Protein AF-A0A9E3ZB72-F1 (afdb_monomer)

Solvent-accessible surface area (backbone atoms only — not comparable to full-atom values): 8221 Å² total; per-residue (Å²): 127,49,90,93,43,60,66,43,51,52,52,14,48,53,29,43,76,70,68,37,35,59,62,12,46,71,41,42,52,74,40,51,50,57,39,53,49,44,54,42,43,75,76,70,46,83,54,62,38,78,44,98,86,74,48,76,42,75,57,50,58,63,51,36,61,31,90,88,47,45,28,66,61,48,25,72,74,64,32,61,68,53,49,47,54,51,37,40,45,42,57,34,79,93,45,74,15,44,45,55,34,57,76,70,66,71,59,56,82,75,54,29,77,35,69,70,46,49,48,48,53,54,49,54,52,50,53,54,52,59,68,41,56,88,48,43,73,59,54,51,67,75,58,71,130

Nearest PDB structures (foldseek):
  2q00-assembly1_A  TM=6.267E-01  e=5.292E-01  Saccharolobus solfataricus P2
  5dhg-assembly3_A-2  TM=2.443E-01  e=3.103E+00  Escherichia coli
  8j0s-assembly1_a  TM=2.055E-01  e=5.498E+00  Mycobacterium tuberculosis

Secondary structure (DSSP, 8-state):
--TT-HHHHHHHHHHHHTT-HHHHHHHHTTHHHHHHHHHHHHTT---EEE-TTS-EEEPPHHHHHSTTTTHHHHHHHH-HHHHHHHHHHHT-TTTT-HHHHHHTT-S-GGGGGSHHHHHHHHHHHHHHHHHHGGGHHHHHHHS--

Foldseek 3Di:
DDPPLVVLQVVLVVCLVVVNLVSNCLSQLVCPQVVVLVVCVVVPDDQWDQDPVRDTDGDDLCQCCDPVHVVVVVCVLPNPVLSVLCCQLCPPPVHVNSVVCSVVVVDDPVNSNDPSSSVVSVSSVVVVVSVCVVVVVVVCVVDPD

Sequence (145 aa):
VPHGHEMIFATGFAHFFAGDFLVAAHLLVPQVEGALRHMLRQVGHDVTNMRTDGTQESRSLSNLLDPKGLRRE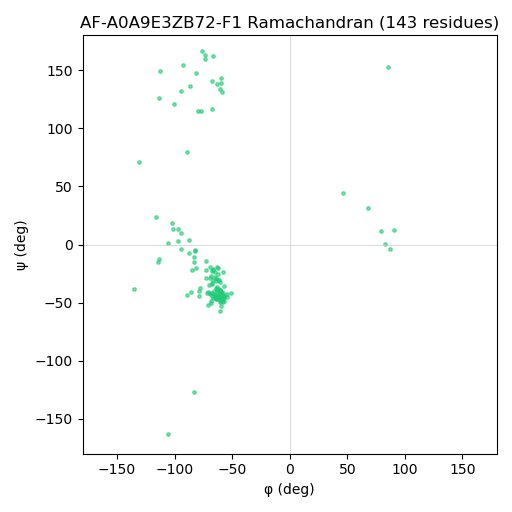LEAMFGPAIVREVDDLFDFHGGPALRHGLAHGLMSDGAFWNEDVIYACWFVFRLVVLALLPCRQEVERSFPR

Radius of gyration: 15.85 Å; Cα contacts (8 Å, |Δi|>4): 138; chains: 1; bounding box: 33×51×33 Å

Structure (mmCIF, N/CA/C/O backbone):
data_AF-A0A9E3ZB72-F1
#
_entry.id   AF-A0A9E3ZB72-F1
#
loop_
_atom_site.group_PDB
_atom_site.id
_atom_site.type_symbol
_atom_site.label_atom_id
_atom_site.label_alt_id
_atom_site.label_comp_id
_atom_site.label_asym_id
_atom_site.label_entity_id
_atom_site.label_seq_id
_atom_site.pdbx_PDB_ins_code
_atom_site.Cartn_x
_atom_site.Cartn_y
_atom_site.Cartn_z
_atom_site.occupancy
_atom_site.B_iso_or_equiv
_atom_site.auth_seq_id
_atom_site.auth_comp_id
_atom_site.auth_asym_id
_atom_site.auth_atom_id
_atom_site.pdbx_PDB_model_num
ATOM 1 N N . VAL A 1 1 ? -10.270 -6.490 -0.586 1.00 87.19 1 VAL A N 1
ATOM 2 C CA . VAL A 1 1 ? -10.013 -5.448 -1.614 1.00 87.19 1 VAL A CA 1
ATOM 3 C C . VAL A 1 1 ? -11.245 -4.557 -1.681 1.00 87.19 1 VAL A C 1
ATOM 5 O O . VAL A 1 1 ? -12.332 -5.122 -1.632 1.00 87.19 1 VAL A O 1
ATOM 8 N N . PRO A 1 2 ? -11.116 -3.217 -1.732 1.00 89.44 2 PRO A N 1
ATOM 9 C CA . PRO A 1 2 ? -12.271 -2.327 -1.856 1.00 89.44 2 PRO A CA 1
ATOM 10 C C . PRO A 1 2 ? -13.071 -2.608 -3.136 1.00 89.44 2 PRO A C 1
ATOM 12 O O . PRO A 1 2 ? -12.480 -2.893 -4.177 1.00 89.44 2 PRO A O 1
ATOM 15 N N . HIS A 1 3 ? -14.398 -2.499 -3.068 1.00 90.81 3 HIS A N 1
ATOM 16 C CA . HIS A 1 3 ? -15.250 -2.688 -4.243 1.00 90.81 3 HIS A CA 1
ATOM 17 C C . HIS A 1 3 ? -14.916 -1.673 -5.347 1.00 90.81 3 HIS A C 1
ATOM 19 O O . HIS A 1 3 ? -14.770 -0.486 -5.058 1.00 90.81 3 HIS A O 1
ATOM 25 N N . GLY A 1 4 ? -14.798 -2.137 -6.592 1.00 94.50 4 GLY A N 1
ATOM 26 C CA . GLY A 1 4 ? -14.424 -1.330 -7.759 1.00 94.50 4 GLY A CA 1
ATOM 27 C C . GLY A 1 4 ? -12.912 -1.201 -7.984 1.00 94.50 4 GLY A C 1
ATOM 28 O O . GLY A 1 4 ? -12.490 -0.609 -8.974 1.00 94.50 4 GLY A O 1
ATOM 29 N N . HIS A 1 5 ? -12.085 -1.747 -7.086 1.00 95.56 5 HIS A N 1
ATOM 30 C CA . HIS A 1 5 ? -10.622 -1.716 -7.186 1.00 95.56 5 HIS A CA 1
ATOM 31 C C . HIS A 1 5 ? -10.028 -3.074 -7.597 1.00 95.56 5 HIS A C 1
ATOM 33 O O . HIS A 1 5 ? -8.811 -3.213 -7.711 1.00 95.56 5 HIS A O 1
ATOM 39 N N . GLU A 1 6 ? -10.859 -4.086 -7.844 1.00 95.19 6 GLU A N 1
ATOM 40 C CA . GLU A 1 6 ? -10.449 -5.467 -8.112 1.00 95.19 6 GLU A CA 1
ATOM 41 C C . GLU A 1 6 ? -9.511 -5.550 -9.324 1.00 95.19 6 GLU A C 1
ATOM 43 O O . GLU A 1 6 ? -8.457 -6.180 -9.247 1.00 95.19 6 GLU A O 1
ATOM 48 N N . MET A 1 7 ? -9.837 -4.841 -10.410 1.00 97.69 7 MET A N 1
ATOM 49 C CA . MET A 1 7 ? -9.018 -4.818 -11.627 1.00 97.69 7 MET A CA 1
ATOM 50 C C . MET A 1 7 ? -7.678 -4.102 -11.450 1.00 97.69 7 MET A C 1
ATOM 52 O O . MET A 1 7 ? -6.719 -4.456 -12.133 1.00 97.69 7 MET A O 1
ATOM 56 N N . ILE A 1 8 ? -7.582 -3.141 -10.526 1.00 98.12 8 ILE A N 1
ATOM 57 C CA . ILE A 1 8 ? -6.317 -2.459 -10.216 1.00 98.12 8 ILE A CA 1
ATOM 58 C C . ILE A 1 8 ? -5.367 -3.451 -9.548 1.00 98.12 8 ILE A C 1
ATOM 60 O O . ILE A 1 8 ? -4.232 -3.609 -9.992 1.00 98.12 8 ILE A O 1
ATOM 64 N N . PHE A 1 9 ? -5.852 -4.173 -8.532 1.00 97.50 9 PHE A N 1
ATOM 65 C CA . PHE A 1 9 ? -5.068 -5.211 -7.863 1.00 97.50 9 PHE A CA 1
ATOM 66 C C . PHE A 1 9 ? -4.722 -6.360 -8.813 1.00 97.50 9 PHE A C 1
ATOM 68 O O . PHE A 1 9 ? -3.566 -6.765 -8.867 1.00 97.50 9 PHE A O 1
ATOM 75 N N . ALA A 1 10 ? -5.688 -6.863 -9.589 1.00 97.56 10 ALA A N 1
ATOM 76 C CA . ALA A 1 10 ? -5.455 -7.960 -10.527 1.00 97.56 10 ALA A CA 1
ATOM 77 C C . ALA A 1 10 ? -4.400 -7.597 -11.583 1.00 97.56 10 ALA A C 1
ATOM 79 O O . ALA A 1 10 ? -3.452 -8.352 -11.787 1.00 97.56 10 ALA A O 1
ATOM 80 N N . THR A 1 11 ? -4.519 -6.418 -12.203 1.00 98.62 11 THR A N 1
ATOM 81 C CA . THR A 1 11 ? -3.537 -5.928 -13.184 1.00 98.62 11 THR A CA 1
ATOM 82 C C . THR A 1 11 ? -2.180 -5.689 -12.527 1.00 98.62 11 THR A C 1
ATOM 84 O O . THR A 1 11 ? -1.163 -6.157 -13.032 1.00 98.62 11 THR A O 1
ATOM 87 N N . GLY A 1 12 ? -2.153 -5.032 -11.364 1.00 98.56 12 GLY A N 1
ATOM 88 C CA . GLY A 1 12 ? -0.921 -4.783 -10.617 1.00 98.56 12 GLY A CA 1
ATOM 89 C C . GLY A 1 12 ? -0.173 -6.071 -10.274 1.00 98.56 12 GLY A C 1
ATOM 90 O O . GLY A 1 12 ? 1.032 -6.160 -10.500 1.00 98.56 12 GLY A O 1
ATOM 91 N N . PHE A 1 13 ? -0.885 -7.102 -9.811 1.00 98.38 13 PHE A N 1
ATOM 92 C CA . PHE A 1 13 ? -0.282 -8.402 -9.524 1.00 98.38 13 PHE A CA 1
ATOM 93 C C . PHE A 1 13 ? 0.145 -9.161 -10.783 1.00 98.38 13 PHE A C 1
ATOM 95 O O . PHE A 1 13 ? 1.181 -9.818 -10.755 1.00 98.38 13 PHE A O 1
ATOM 102 N N . ALA A 1 14 ? -0.587 -9.051 -11.893 1.00 98.62 14 ALA A N 1
ATOM 103 C CA . ALA A 1 14 ? -0.171 -9.653 -13.159 1.00 98.62 14 ALA A CA 1
ATOM 104 C C . ALA A 1 14 ? 1.181 -9.090 -13.640 1.00 98.62 14 ALA A C 1
ATOM 106 O O . ALA A 1 14 ? 2.076 -9.863 -13.979 1.00 98.62 14 ALA A O 1
ATOM 107 N N . HIS A 1 15 ? 1.362 -7.765 -13.596 1.00 98.75 15 HIS A N 1
ATOM 108 C CA . HIS A 1 15 ? 2.641 -7.125 -13.930 1.00 98.75 15 HIS A CA 1
ATOM 109 C C . HIS A 1 15 ? 3.746 -7.480 -12.932 1.00 98.75 15 HIS A C 1
ATOM 111 O O . HIS A 1 15 ? 4.866 -7.785 -13.335 1.00 98.75 15 HIS A O 1
ATOM 117 N N . PHE A 1 16 ? 3.418 -7.535 -11.641 1.00 98.44 16 PHE A N 1
ATOM 118 C CA . PHE A 1 16 ? 4.348 -7.981 -10.606 1.00 98.44 16 PHE A CA 1
ATOM 119 C C . PHE A 1 16 ? 4.881 -9.395 -10.883 1.00 98.44 16 PHE A C 1
ATOM 121 O O . PHE A 1 16 ? 6.093 -9.602 -10.882 1.00 98.44 16 PHE A O 1
ATOM 128 N N . PHE A 1 17 ? 4.007 -10.358 -11.192 1.00 98.31 17 PHE A N 1
ATOM 129 C CA . PHE A 1 17 ? 4.429 -11.724 -11.521 1.00 98.31 17 PHE A CA 1
ATOM 130 C C . PHE A 1 17 ? 5.200 -11.821 -12.844 1.00 98.31 17 PHE A C 1
ATOM 132 O O . PHE A 1 17 ? 5.987 -12.749 -13.020 1.00 98.31 17 PHE A O 1
ATOM 139 N N . ALA A 1 18 ? 5.013 -10.861 -13.751 1.00 98.31 18 ALA A N 1
ATOM 140 C CA . ALA A 1 18 ? 5.795 -10.733 -14.977 1.00 98.31 18 ALA A CA 1
ATOM 141 C C . ALA A 1 18 ? 7.151 -10.022 -14.775 1.00 98.31 18 ALA A C 1
ATOM 143 O O . ALA A 1 18 ? 7.932 -9.933 -15.720 1.00 98.31 18 ALA A O 1
ATOM 144 N N . GLY A 1 19 ? 7.447 -9.520 -13.569 1.00 97.81 19 GLY A N 1
ATOM 145 C CA . GLY A 1 19 ? 8.673 -8.770 -13.268 1.00 97.81 19 GLY A CA 1
ATOM 146 C C . GLY A 1 19 ? 8.655 -7.305 -13.724 1.00 97.81 19 GLY A C 1
ATOM 147 O O . GLY A 1 19 ? 9.696 -6.644 -13.713 1.00 97.81 19 GLY A O 1
ATOM 148 N N . ASP A 1 20 ? 7.490 -6.786 -14.112 1.00 98.31 20 ASP A N 1
ATOM 149 C CA . ASP A 1 20 ? 7.279 -5.383 -14.469 1.00 98.31 20 ASP A CA 1
ATOM 150 C C . ASP A 1 20 ? 6.895 -4.578 -13.220 1.00 98.31 20 ASP A C 1
ATOM 152 O O . ASP A 1 20 ? 5.725 -4.301 -12.934 1.00 98.31 20 ASP A O 1
ATOM 156 N N . PHE A 1 21 ? 7.917 -4.237 -12.436 1.00 98.31 21 PHE A N 1
ATOM 157 C CA . PHE A 1 21 ? 7.745 -3.514 -11.179 1.00 98.31 21 PHE A CA 1
ATOM 158 C C . PHE A 1 21 ? 7.377 -2.044 -11.373 1.00 98.31 21 PHE A C 1
ATOM 160 O O . PHE A 1 21 ? 6.766 -1.456 -10.482 1.00 98.31 21 PHE A O 1
ATOM 167 N N . LEU A 1 22 ? 7.678 -1.466 -12.541 1.00 98.12 22 LEU A N 1
ATOM 168 C CA . LEU A 1 22 ? 7.244 -0.118 -12.888 1.00 98.12 22 LEU A CA 1
ATOM 169 C C . LEU A 1 22 ? 5.716 -0.054 -12.876 1.00 98.12 22 LEU A C 1
ATOM 171 O O . LEU A 1 22 ? 5.13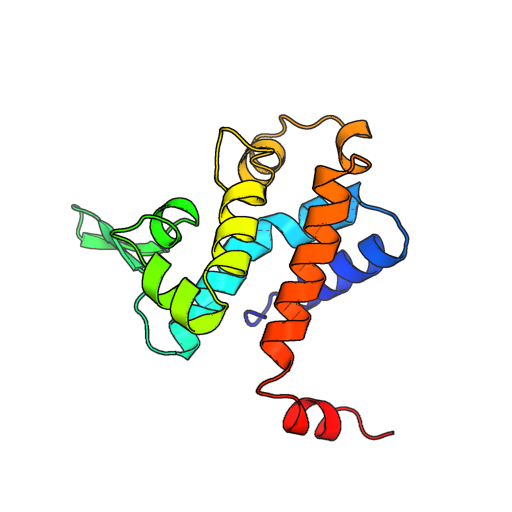8 0.715 -12.109 1.00 98.12 22 LEU A O 1
ATOM 175 N N . VAL A 1 23 ? 5.048 -0.893 -13.670 1.00 98.38 23 VAL A N 1
ATOM 176 C CA . VAL A 1 23 ? 3.580 -0.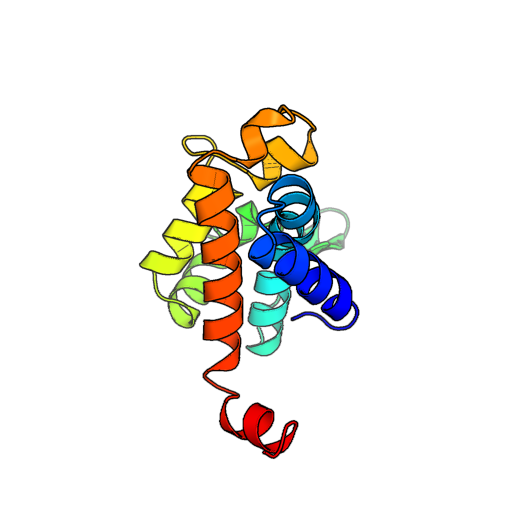894 -13.726 1.00 98.38 23 VAL A CA 1
ATOM 177 C C . VAL A 1 23 ? 2.983 -1.416 -12.421 1.00 98.38 23 VAL A C 1
ATOM 179 O O . VAL A 1 23 ? 2.033 -0.826 -11.899 1.00 98.38 23 VAL A O 1
ATOM 182 N N . ALA A 1 24 ? 3.556 -2.480 -11.849 1.00 98.56 24 ALA A N 1
ATOM 183 C CA . ALA A 1 24 ? 3.050 -3.056 -10.609 1.00 98.56 24 ALA A CA 1
ATOM 184 C C . ALA A 1 24 ? 3.037 -2.045 -9.456 1.00 98.56 24 ALA A C 1
ATOM 186 O O . ALA A 1 24 ? 2.012 -1.897 -8.792 1.00 98.56 24 ALA A O 1
ATOM 187 N N . ALA A 1 25 ? 4.132 -1.310 -9.234 1.00 98.19 25 ALA A N 1
ATOM 188 C CA . ALA A 1 25 ? 4.221 -0.347 -8.141 1.00 98.19 25 ALA A CA 1
ATOM 189 C C . ALA A 1 25 ? 3.226 0.809 -8.313 1.00 98.19 25 ALA A C 1
ATOM 191 O O . ALA A 1 25 ? 2.540 1.167 -7.354 1.00 98.19 25 ALA A O 1
ATOM 192 N N . HIS A 1 26 ? 3.082 1.340 -9.534 1.00 98.00 26 HIS A N 1
ATOM 193 C CA . HIS A 1 26 ? 2.123 2.412 -9.830 1.00 98.00 26 HIS A CA 1
ATOM 194 C C . HIS A 1 26 ? 0.671 1.993 -9.587 1.00 98.00 26 HIS A C 1
ATOM 196 O O . HIS A 1 26 ? -0.152 2.827 -9.212 1.00 98.00 26 HIS A O 1
ATOM 202 N N . LEU A 1 27 ? 0.351 0.711 -9.770 1.00 98.38 27 LEU A N 1
ATOM 203 C CA . LEU A 1 27 ? -0.987 0.196 -9.505 1.00 98.38 27 LEU A CA 1
ATOM 204 C C . LEU A 1 27 ? -1.188 -0.198 -8.043 1.00 98.38 27 LEU A C 1
ATOM 206 O O . LEU A 1 27 ? -2.252 0.081 -7.506 1.00 98.38 27 LEU A O 1
ATOM 210 N N . LEU A 1 28 ? -0.211 -0.836 -7.397 1.00 98.38 28 LEU A N 1
ATOM 211 C CA . LEU A 1 28 ? -0.377 -1.455 -6.077 1.00 98.38 28 LEU A CA 1
ATOM 212 C C . LEU A 1 28 ? -0.092 -0.499 -4.912 1.00 98.38 28 LEU A C 1
ATOM 214 O O . LEU A 1 28 ? -0.864 -0.473 -3.952 1.00 98.38 28 LEU A O 1
ATOM 218 N N . VAL A 1 29 ? 0.977 0.304 -4.977 1.00 97.31 29 VAL A N 1
ATOM 219 C CA . VAL A 1 29 ? 1.400 1.173 -3.859 1.00 97.31 29 VAL A CA 1
ATOM 220 C C . VAL A 1 29 ? 0.310 2.178 -3.462 1.00 97.31 29 VAL A C 1
ATOM 222 O O . VAL A 1 29 ? -0.005 2.261 -2.270 1.00 97.31 29 VAL A O 1
ATOM 225 N N . PRO A 1 30 ? -0.358 2.887 -4.398 1.00 96.19 30 PRO A N 1
ATOM 226 C CA . PRO A 1 30 ? -1.434 3.813 -4.034 1.00 96.19 30 PRO A CA 1
ATOM 227 C C . PRO A 1 30 ? -2.636 3.137 -3.358 1.00 96.19 30 PRO A C 1
ATOM 229 O O . PRO A 1 30 ? -3.413 3.795 -2.667 1.00 96.19 30 PRO A O 1
ATOM 232 N N . GLN A 1 31 ? -2.805 1.822 -3.533 1.00 96.31 31 GLN A N 1
ATOM 233 C CA . GLN A 1 31 ? -3.962 1.091 -3.015 1.00 96.31 31 GLN A CA 1
ATOM 234 C C . GLN A 1 31 ? -3.813 0.683 -1.552 1.00 96.31 31 GLN A C 1
ATOM 236 O O . GLN A 1 31 ? -4.818 0.343 -0.929 1.00 96.31 31 GLN A O 1
ATOM 241 N N . VAL A 1 32 ? -2.604 0.738 -0.981 1.00 95.56 32 VAL A N 1
ATOM 242 C CA . VAL A 1 32 ? -2.348 0.326 0.409 1.00 95.56 32 VAL A CA 1
ATOM 243 C C . VAL A 1 32 ? -3.213 1.122 1.386 1.00 95.56 32 VAL A C 1
ATOM 245 O O . VAL A 1 32 ? -3.934 0.538 2.192 1.00 95.56 32 VAL A O 1
ATOM 248 N N . GLU A 1 33 ? -3.233 2.452 1.270 1.00 95.00 33 GLU A N 1
ATOM 249 C CA . GLU A 1 33 ? -4.036 3.307 2.151 1.00 95.00 33 GLU A CA 1
ATOM 250 C C . GLU A 1 33 ? -5.540 3.017 2.022 1.00 95.00 33 GLU A C 1
ATOM 252 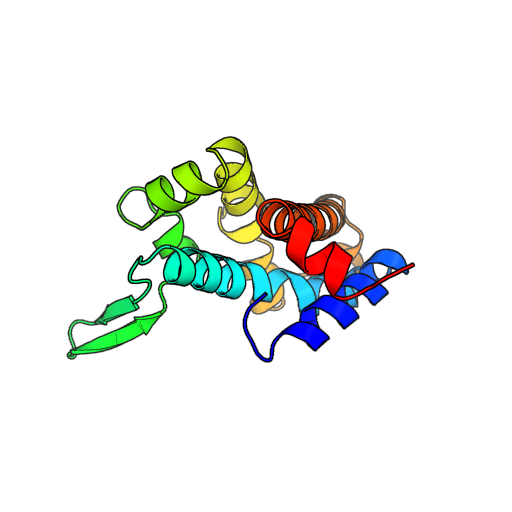O O . GLU A 1 33 ? -6.249 2.881 3.023 1.00 95.00 33 GLU A O 1
ATOM 257 N N . GLY A 1 34 ? -6.034 2.897 0.787 1.00 93.50 34 GLY A N 1
ATOM 258 C CA . GLY A 1 34 ? -7.437 2.586 0.520 1.00 93.50 34 GLY A CA 1
ATOM 259 C C . GLY A 1 34 ? -7.842 1.208 1.051 1.00 93.50 34 GLY A C 1
ATOM 260 O O . GLY A 1 34 ? -8.923 1.058 1.624 1.00 93.50 34 GLY A O 1
ATOM 261 N N . ALA A 1 35 ? -6.963 0.213 0.921 1.00 93.94 35 ALA A N 1
ATOM 262 C CA . ALA A 1 35 ? -7.183 -1.137 1.422 1.00 93.94 35 ALA A CA 1
ATOM 263 C C . ALA A 1 35 ? -7.215 -1.187 2.954 1.00 93.94 35 ALA A C 1
ATOM 265 O O . ALA A 1 35 ? -8.130 -1.792 3.513 1.00 93.94 35 ALA A O 1
ATOM 266 N N . LEU A 1 36 ? -6.289 -0.509 3.639 1.00 93.81 36 LEU A N 1
ATOM 267 C CA . LEU A 1 36 ? -6.290 -0.432 5.104 1.00 93.81 36 LEU A CA 1
ATOM 268 C C . LEU A 1 36 ? -7.542 0.280 5.627 1.00 93.81 36 LEU A C 1
ATOM 270 O O . LEU A 1 36 ? -8.183 -0.213 6.555 1.00 93.81 36 LEU A O 1
ATOM 274 N N . ARG A 1 37 ? -7.964 1.379 4.982 1.00 93.81 37 ARG A N 1
ATOM 275 C CA . ARG A 1 37 ? -9.239 2.046 5.303 1.00 93.81 37 ARG A CA 1
ATOM 276 C C . ARG A 1 37 ? -10.431 1.113 5.141 1.00 93.81 37 ARG A C 1
ATOM 278 O O . ARG A 1 37 ? -11.326 1.110 5.980 1.00 93.81 37 ARG A O 1
ATOM 285 N N . HIS A 1 38 ? -10.465 0.344 4.059 1.00 92.19 38 HIS A N 1
ATOM 286 C CA . HIS A 1 38 ? -11.540 -0.608 3.811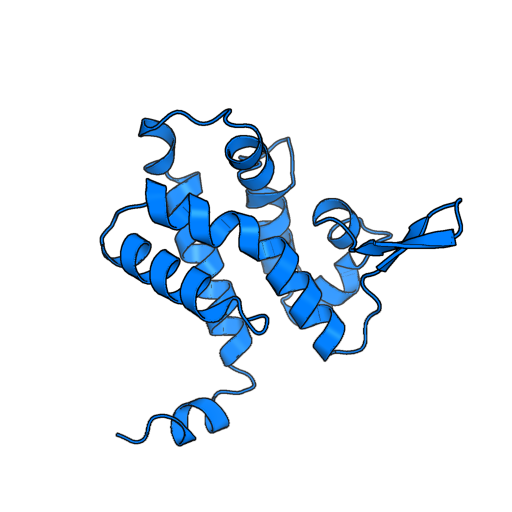 1.00 92.19 38 HIS A CA 1
ATOM 287 C C . HIS A 1 38 ? -11.597 -1.694 4.892 1.00 92.19 38 HIS A C 1
ATOM 289 O O . HIS A 1 38 ? -12.668 -1.931 5.442 1.00 92.19 38 HIS A O 1
ATOM 295 N N . MET A 1 39 ? -10.452 -2.275 5.253 1.00 90.50 39 MET A N 1
ATOM 296 C CA . MET A 1 39 ? -10.352 -3.285 6.311 1.00 90.50 39 MET A CA 1
ATOM 297 C C . MET A 1 39 ? -10.816 -2.739 7.672 1.00 90.50 39 MET A C 1
ATOM 299 O O . MET A 1 39 ? -11.626 -3.369 8.344 1.00 90.50 39 MET A O 1
ATOM 303 N N . LEU A 1 40 ? -10.373 -1.536 8.054 1.00 91.31 40 LEU A N 1
ATOM 304 C CA . LEU A 1 40 ? -10.795 -0.876 9.297 1.00 91.31 40 LEU A CA 1
ATOM 305 C C . LEU A 1 40 ? -12.311 -0.615 9.338 1.00 91.31 40 LEU A C 1
ATOM 307 O O . LEU A 1 40 ? -12.950 -0.837 10.365 1.00 91.31 40 LEU A O 1
ATOM 311 N N . ARG A 1 41 ? -12.915 -0.207 8.213 1.00 91.25 41 ARG A N 1
ATOM 312 C CA . ARG A 1 41 ? -14.377 -0.040 8.111 1.00 91.25 41 ARG A CA 1
ATOM 313 C C . ARG A 1 41 ? -15.124 -1.359 8.292 1.00 91.25 41 ARG A C 1
ATOM 315 O O . ARG A 1 41 ? -16.175 -1.368 8.924 1.00 91.25 41 ARG A O 1
ATOM 322 N N . GLN A 1 42 ? -14.599 -2.463 7.757 1.00 87.38 42 GLN A N 1
ATOM 323 C CA . GLN A 1 42 ? -15.231 -3.783 7.880 1.00 87.38 42 GLN A CA 1
ATOM 324 C C . GLN A 1 42 ? -15.299 -4.276 9.330 1.00 87.38 42 GLN A C 1
ATOM 326 O O . GLN A 1 42 ? -16.231 -4.996 9.675 1.00 87.38 42 GLN A O 1
ATOM 331 N N . VAL A 1 43 ? -14.363 -3.854 10.184 1.00 87.38 43 VAL A N 1
ATOM 332 C CA . VAL A 1 43 ? -14.369 -4.167 11.623 1.00 87.38 43 VAL A CA 1
ATOM 333 C C . VAL A 1 43 ? -15.031 -3.073 12.481 1.00 87.38 43 VAL A C 1
ATOM 335 O O . VAL A 1 43 ? -14.976 -3.133 13.705 1.00 87.38 43 VAL A O 1
ATOM 338 N N . GLY A 1 44 ? -15.694 -2.091 11.856 1.00 87.62 44 GLY A N 1
ATOM 339 C CA . GLY A 1 44 ? -16.522 -1.093 12.542 1.00 87.62 44 GLY A CA 1
ATOM 340 C C . GLY A 1 44 ? -15.805 0.189 12.977 1.00 87.62 44 GLY A C 1
ATOM 341 O O . GLY A 1 44 ? -16.382 0.964 13.738 1.00 87.62 44 GLY A O 1
ATOM 342 N N . HIS A 1 45 ? -14.580 0.448 12.508 1.00 88.56 45 HIS A N 1
ATOM 343 C CA . HIS A 1 45 ? -13.873 1.693 12.818 1.00 88.56 45 HIS A CA 1
ATOM 344 C C . HIS A 1 45 ? -14.230 2.825 11.848 1.00 88.56 45 HIS A C 1
ATOM 346 O O . HIS A 1 45 ? -14.246 2.652 10.625 1.00 88.56 45 HIS A O 1
ATOM 352 N N . ASP A 1 46 ? -14.453 4.018 12.403 1.00 85.06 46 ASP A N 1
ATOM 353 C CA . ASP A 1 46 ? -14.593 5.246 11.625 1.00 85.06 46 ASP A CA 1
ATOM 354 C C . ASP A 1 46 ? -13.213 5.743 11.166 1.00 85.06 46 ASP A C 1
ATOM 356 O O . ASP A 1 46 ? -12.350 6.112 11.963 1.00 85.06 46 ASP A O 1
ATOM 360 N N . VAL A 1 47 ? -13.010 5.740 9.850 1.00 84.50 47 VAL A N 1
ATOM 361 C CA . VAL A 1 47 ? -11.767 6.170 9.189 1.00 84.50 47 VAL A CA 1
ATOM 362 C C . VAL A 1 47 ? -11.881 7.572 8.590 1.00 84.50 47 VAL A C 1
ATOM 364 O O . VAL A 1 47 ? -11.107 7.933 7.698 1.00 84.50 47 VAL A O 1
ATOM 367 N N . THR A 1 48 ? -12.863 8.357 9.028 1.00 81.81 48 THR A N 1
ATOM 368 C CA . THR A 1 48 ? -12.986 9.768 8.673 1.00 81.81 48 THR A CA 1
ATOM 369 C C . THR A 1 48 ? -12.294 10.665 9.703 1.00 81.81 48 THR A C 1
ATOM 371 O O . THR A 1 48 ? -12.066 10.305 10.862 1.00 81.81 48 THR A O 1
ATOM 374 N N . ASN A 1 49 ? -11.886 11.838 9.239 1.00 69.38 49 ASN A N 1
ATOM 375 C CA . ASN A 1 49 ? -11.477 12.972 10.043 1.00 69.38 49 ASN A CA 1
ATOM 376 C C . ASN A 1 49 ? -12.507 14.074 9.831 1.00 69.38 49 ASN A C 1
ATOM 378 O O . ASN A 1 49 ? -12.767 14.474 8.695 1.00 69.38 49 ASN A O 1
ATOM 382 N N . MET A 1 50 ? -13.060 14.581 10.928 1.00 60.91 50 MET A N 1
ATOM 383 C CA . MET A 1 50 ? -13.883 15.780 10.897 1.00 60.91 50 MET A CA 1
ATOM 384 C C . MET A 1 50 ? -12.961 16.996 10.842 1.00 60.91 50 MET A C 1
ATOM 386 O O . MET A 1 50 ? -12.174 17.236 11.761 1.00 60.91 50 MET A O 1
ATOM 390 N N . ARG A 1 51 ? -13.020 17.736 9.737 1.00 61.38 51 ARG A N 1
ATOM 391 C CA . ARG A 1 51 ? -12.312 19.003 9.576 1.00 61.38 51 ARG A CA 1
ATOM 392 C C . ARG A 1 51 ? -13.001 20.090 10.401 1.00 61.38 51 ARG A C 1
ATOM 394 O O . ARG A 1 51 ? -14.171 19.987 10.768 1.00 61.38 51 ARG A O 1
ATOM 401 N N . THR A 1 52 ? -12.261 21.156 10.691 1.00 64.75 52 THR A N 1
ATOM 402 C CA . THR A 1 52 ? -12.753 22.315 11.455 1.00 64.75 52 THR A CA 1
ATOM 403 C C . THR A 1 52 ? -13.895 23.058 10.757 1.00 64.75 52 THR A C 1
ATOM 405 O O . THR A 1 52 ? -14.640 23.775 11.416 1.00 64.75 52 THR A O 1
ATOM 408 N N . ASP A 1 53 ? -14.056 22.863 9.447 1.00 69.25 53 ASP A N 1
ATOM 409 C CA . ASP A 1 53 ? -15.149 23.391 8.624 1.00 69.25 53 ASP A CA 1
ATOM 410 C C . ASP A 1 53 ? -16.397 22.481 8.590 1.00 69.25 53 ASP A C 1
ATOM 412 O O . ASP A 1 53 ? -17.357 22.776 7.881 1.00 69.25 53 ASP A O 1
ATOM 416 N N . GLY A 1 54 ? -16.400 21.381 9.351 1.00 58.53 54 GLY A N 1
ATOM 417 C CA . GLY A 1 54 ? -17.507 20.425 9.415 1.00 58.53 54 GLY A CA 1
ATOM 418 C C . GLY A 1 54 ? -17.526 19.392 8.285 1.00 58.53 54 GLY A C 1
ATOM 419 O O . GLY A 1 54 ? -18.413 18.538 8.270 1.00 58.53 54 GLY A O 1
ATOM 420 N N . THR A 1 55 ? -16.563 19.419 7.358 1.00 66.69 55 THR A N 1
ATOM 421 C CA . THR A 1 55 ? -16.449 18.397 6.308 1.00 66.69 55 THR A CA 1
ATOM 422 C C . THR A 1 55 ? -15.752 17.134 6.817 1.00 66.69 55 THR A C 1
ATOM 424 O O . THR A 1 55 ? -14.884 17.184 7.690 1.00 66.69 55 THR A O 1
ATOM 427 N N . GLN A 1 56 ? -16.139 15.973 6.283 1.00 64.56 56 GLN A N 1
ATOM 428 C CA . GLN A 1 56 ? -15.488 14.698 6.584 1.00 64.56 56 GLN A CA 1
ATOM 429 C C . GLN A 1 56 ? -14.544 14.318 5.447 1.00 64.56 56 GLN A C 1
ATOM 431 O O . GLN A 1 56 ? -14.969 14.136 4.307 1.00 64.56 56 GLN A O 1
ATOM 436 N N . GLU A 1 57 ? -13.266 14.152 5.765 1.00 76.44 57 GLU A N 1
ATOM 437 C CA . GLU A 1 57 ? -12.270 13.628 4.835 1.00 76.44 57 GLU A CA 1
ATOM 438 C C . GLU A 1 57 ? -11.788 12.260 5.315 1.00 76.44 57 GLU A C 1
ATOM 440 O O . GLU A 1 57 ? -11.750 11.981 6.510 1.00 76.44 57 GLU A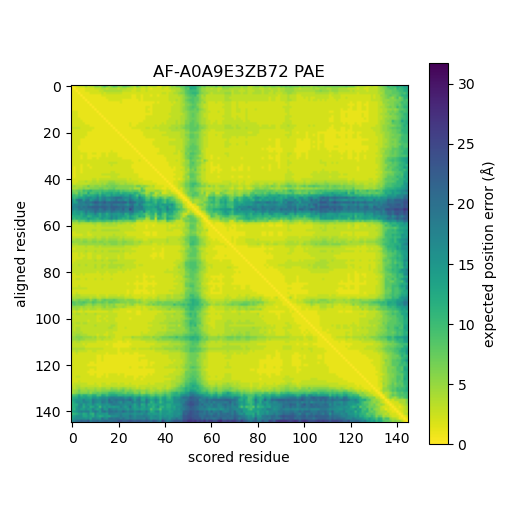 O 1
ATOM 445 N N . SER A 1 58 ? -11.414 11.372 4.398 1.00 77.06 58 SER A N 1
ATOM 446 C CA . SER A 1 58 ? -10.792 10.113 4.809 1.00 77.06 58 SER A CA 1
ATOM 447 C C . SER A 1 58 ? -9.413 10.350 5.427 1.00 77.06 58 SER A C 1
ATOM 449 O O . SER A 1 58 ? -8.630 11.145 4.914 1.00 77.06 58 SER A O 1
ATOM 451 N N . ARG A 1 59 ? -9.086 9.611 6.491 1.00 82.75 59 ARG A N 1
ATOM 452 C CA . ARG A 1 59 ? -7.742 9.616 7.085 1.00 82.75 59 ARG A CA 1
ATOM 453 C C . ARG A 1 59 ? -6.691 9.186 6.055 1.00 82.75 59 ARG A C 1
ATOM 455 O O . ARG A 1 59 ? -6.860 8.157 5.401 1.00 82.75 59 ARG A O 1
ATOM 462 N N . SER A 1 60 ? -5.609 9.960 5.954 1.00 91.12 60 SER A N 1
ATOM 463 C CA . SER A 1 60 ? -4.394 9.576 5.229 1.00 91.12 60 SER A CA 1
ATOM 464 C C . SER A 1 60 ? -3.693 8.404 5.917 1.00 91.12 60 SER A C 1
ATOM 466 O O . SER A 1 60 ? -3.918 8.161 7.103 1.00 91.12 60 SER A O 1
ATOM 468 N N . LEU A 1 61 ? -2.797 7.715 5.206 1.00 92.31 61 LEU A N 1
ATOM 469 C CA . LEU A 1 61 ? -1.996 6.627 5.769 1.00 92.31 61 LEU A CA 1
ATOM 470 C C . LEU A 1 61 ? -1.235 7.073 7.023 1.00 92.31 61 LEU A C 1
ATOM 472 O O . LEU A 1 61 ? -1.314 6.401 8.045 1.00 92.31 61 LEU A O 1
ATOM 476 N N . SER A 1 62 ? -0.612 8.250 6.983 1.00 93.38 62 SER A N 1
ATOM 477 C CA . SER A 1 62 ? 0.096 8.832 8.127 1.00 93.38 62 SER A CA 1
ATOM 478 C C . SER A 1 62 ? -0.822 9.019 9.335 1.00 93.38 62 SER A C 1
ATOM 480 O O . SER A 1 62 ? -0.473 8.651 10.451 1.00 93.38 62 SER A O 1
ATOM 482 N N . ASN A 1 63 ? -2.052 9.500 9.117 1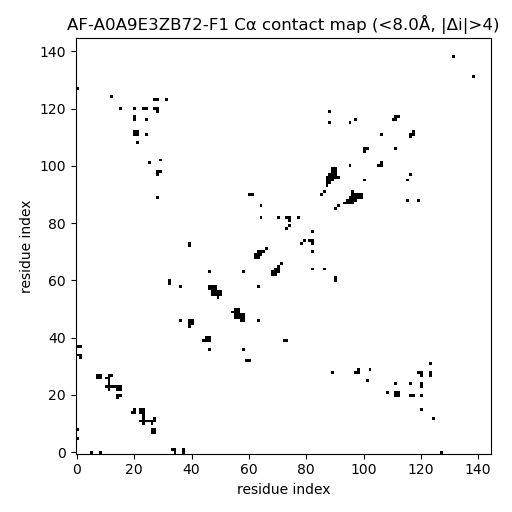.00 92.69 63 ASN A N 1
ATOM 483 C CA . ASN A 1 63 ? -3.040 9.642 10.189 1.00 92.69 63 ASN A CA 1
ATOM 484 C C . ASN A 1 63 ? -3.550 8.292 10.713 1.00 92.69 63 ASN A C 1
ATOM 486 O O . ASN A 1 63 ? -3.973 8.207 11.864 1.00 92.69 63 ASN A O 1
ATOM 490 N N . LEU A 1 64 ? -3.565 7.242 9.886 1.00 94.06 64 LEU A N 1
ATOM 491 C CA . LEU A 1 64 ? -3.902 5.891 10.339 1.00 94.06 64 LEU A CA 1
ATOM 492 C C . LEU A 1 64 ? -2.784 5.305 11.206 1.00 94.06 64 LEU A C 1
ATOM 494 O O . LEU A 1 64 ? -3.086 4.684 12.219 1.00 94.06 64 LEU A O 1
ATOM 498 N N . LEU A 1 65 ? -1.523 5.521 10.825 1.00 95.25 65 LEU A N 1
ATOM 499 C CA . LEU A 1 65 ? -0.336 4.975 11.491 1.00 95.25 65 LEU A CA 1
ATOM 500 C C . LEU A 1 65 ? 0.135 5.792 12.705 1.00 95.25 65 LEU A C 1
ATOM 502 O O . LEU A 1 65 ? 0.974 5.307 13.472 1.00 95.25 65 LEU A O 1
ATOM 506 N N . ASP A 1 66 ? -0.403 6.997 12.906 1.00 94.12 66 ASP A N 1
ATOM 507 C CA . ASP A 1 66 ? -0.125 7.823 14.080 1.00 94.12 66 ASP A CA 1
ATOM 508 C C . ASP A 1 66 ? -0.536 7.093 15.382 1.00 94.12 66 ASP A C 1
ATOM 510 O O . ASP A 1 66 ? -1.610 6.481 15.437 1.00 94.12 66 ASP A O 1
ATOM 514 N N . PRO A 1 67 ? 0.262 7.160 16.467 1.00 91.06 67 PRO A N 1
ATOM 515 C CA . PRO A 1 67 ? -0.084 6.540 17.751 1.00 91.06 67 PRO A CA 1
ATOM 516 C C . PRO A 1 67 ? -1.408 7.013 18.378 1.00 91.06 67 PRO A C 1
ATOM 518 O O . PRO A 1 67 ? -1.982 6.292 19.196 1.00 91.06 67 PRO A O 1
ATOM 521 N N . LYS A 1 68 ? -1.879 8.218 18.033 1.00 90.31 68 LYS A N 1
ATOM 522 C CA . LYS A 1 68 ? -3.192 8.784 18.396 1.00 90.31 68 LYS A CA 1
ATOM 523 C C . LYS A 1 68 ? -4.256 8.555 17.310 1.00 90.31 68 LYS A C 1
ATOM 525 O O . LYS A 1 68 ? -5.401 8.964 17.491 1.00 90.31 68 LYS A O 1
ATOM 530 N N . GLY A 1 69 ? -3.862 7.966 16.184 1.00 90.88 69 GLY A N 1
ATOM 531 C CA . GLY A 1 69 ? -4.687 7.619 15.036 1.00 90.88 69 GLY A CA 1
ATOM 532 C C . GLY A 1 69 ? -5.419 6.292 15.218 1.00 90.88 69 GLY A C 1
ATOM 533 O O . GLY A 1 69 ? -6.139 6.116 16.194 1.00 90.88 69 GLY A O 1
ATOM 534 N N . LEU A 1 70 ? -5.265 5.382 14.249 1.00 93.69 70 LEU A N 1
ATOM 535 C CA . LEU A 1 70 ? -5.834 4.022 14.284 1.00 93.69 70 LEU A CA 1
ATOM 536 C C . LEU A 1 70 ? -4.746 2.937 14.306 1.00 93.69 70 LEU A C 1
ATOM 538 O O . LEU A 1 70 ? -4.959 1.801 13.874 1.00 93.69 70 LEU A O 1
ATOM 542 N N . ARG A 1 71 ? -3.541 3.291 14.769 1.00 95.62 71 ARG A N 1
ATOM 543 C CA . ARG A 1 71 ? -2.397 2.379 14.749 1.00 95.62 71 ARG A CA 1
ATOM 544 C C . ARG A 1 71 ? -2.671 1.144 15.594 1.00 95.62 71 ARG A C 1
ATOM 546 O O . ARG A 1 71 ? -2.394 0.039 15.152 1.00 95.62 71 ARG A O 1
ATOM 553 N N . ARG A 1 72 ? -3.245 1.318 16.787 1.00 95.56 72 ARG A N 1
ATOM 554 C CA . ARG A 1 72 ? -3.508 0.212 17.722 1.00 95.56 72 ARG A CA 1
ATOM 555 C C . ARG A 1 72 ? -4.506 -0.789 17.150 1.00 95.56 72 ARG A C 1
ATOM 557 O O . ARG A 1 72 ? -4.353 -1.988 17.342 1.00 95.56 72 ARG A O 1
ATOM 564 N N . GLU A 1 73 ? -5.501 -0.298 16.427 1.00 94.31 73 GLU A N 1
ATOM 565 C CA . GLU A 1 73 ? -6.516 -1.081 15.734 1.00 94.31 73 GLU A CA 1
ATOM 566 C C . GLU A 1 73 ? -5.877 -1.886 14.599 1.00 94.31 73 GLU A C 1
ATOM 568 O O . GLU A 1 73 ? -6.081 -3.094 14.501 1.00 94.31 73 GLU A O 1
ATOM 573 N N . LEU A 1 74 ? -5.017 -1.250 13.797 1.00 93.00 74 LEU A N 1
ATOM 574 C CA . LEU A 1 74 ? -4.231 -1.944 12.775 1.00 93.00 74 LEU A CA 1
ATOM 575 C C . LEU A 1 74 ? -3.303 -3.004 13.388 1.00 93.00 74 LEU A C 1
ATOM 577 O O . LEU A 1 74 ? -3.194 -4.110 12.857 1.00 93.00 74 LEU A O 1
ATOM 581 N N . GLU A 1 75 ? -2.655 -2.697 14.514 1.00 94.38 75 GLU A N 1
ATOM 582 C CA . GLU A 1 75 ? -1.763 -3.623 15.222 1.00 94.38 75 GLU A CA 1
ATOM 583 C C . GLU A 1 75 ? -2.541 -4.797 15.825 1.00 94.38 75 GLU A C 1
ATOM 585 O O . GLU A 1 75 ? -2.041 -5.918 15.826 1.00 94.38 75 GLU A O 1
ATOM 590 N N . ALA A 1 76 ? -3.780 -4.583 16.272 1.00 91.12 76 ALA A N 1
ATOM 591 C CA . ALA A 1 76 ? -4.662 -5.657 16.718 1.00 91.12 76 ALA A CA 1
ATOM 592 C C . ALA A 1 76 ? -5.099 -6.575 15.561 1.00 91.12 76 ALA A C 1
ATOM 594 O O . ALA A 1 76 ? -5.266 -7.776 15.767 1.00 91.12 76 ALA A O 1
ATOM 595 N N . MET A 1 77 ? -5.260 -6.035 14.347 1.00 87.94 77 MET A N 1
ATOM 596 C CA . MET A 1 77 ? -5.669 -6.800 13.161 1.00 87.94 77 MET A CA 1
ATOM 597 C C . MET A 1 77 ? -4.524 -7.599 12.530 1.00 87.94 77 MET A C 1
ATOM 599 O O . MET A 1 77 ? -4.712 -8.754 12.152 1.00 87.94 77 MET A O 1
ATOM 603 N N . PHE A 1 78 ? -3.349 -6.984 12.382 1.00 88.62 78 PHE A N 1
ATOM 604 C CA . PHE A 1 78 ? -2.230 -7.550 11.616 1.00 88.62 78 PHE A CA 1
ATOM 605 C C . PHE A 1 78 ? -1.007 -7.906 12.469 1.00 88.62 78 PHE A C 1
ATOM 607 O O . PHE A 1 78 ? -0.101 -8.596 12.003 1.00 88.62 78 PHE A O 1
ATOM 614 N N . GLY A 1 79 ? -0.960 -7.448 13.716 1.00 91.69 79 GLY A N 1
ATOM 615 C CA . GLY A 1 79 ? 0.225 -7.514 14.560 1.00 91.69 79 GLY A CA 1
ATOM 616 C C . GLY A 1 79 ? 1.184 -6.333 14.331 1.00 91.69 79 GLY A C 1
ATOM 617 O O . GLY A 1 79 ? 1.262 -5.779 13.230 1.00 91.69 79 GLY A O 1
ATOM 618 N N . PRO A 1 80 ? 1.973 -5.960 15.355 1.00 94.31 80 PRO A N 1
ATOM 619 C CA . PRO A 1 80 ? 2.834 -4.776 15.319 1.00 94.31 80 PRO A CA 1
ATOM 620 C C . PRO A 1 80 ? 3.943 -4.843 14.267 1.00 94.31 80 PRO A C 1
ATOM 622 O O . PRO A 1 80 ? 4.307 -3.816 13.702 1.00 94.31 80 PRO A O 1
ATOM 625 N N . ALA A 1 81 ? 4.451 -6.040 13.957 1.00 95.19 81 ALA A N 1
ATOM 626 C CA . ALA A 1 81 ? 5.485 -6.215 12.938 1.00 95.19 81 ALA A CA 1
ATOM 627 C C . ALA A 1 81 ? 4.986 -5.826 11.537 1.00 95.19 81 ALA A C 1
ATOM 629 O O . ALA A 1 81 ? 5.668 -5.103 10.821 1.00 95.19 81 ALA A O 1
ATOM 630 N N . ILE A 1 82 ? 3.769 -6.241 11.168 1.00 95.25 82 ILE A N 1
ATOM 631 C CA . ILE A 1 82 ? 3.197 -5.929 9.852 1.00 95.25 82 ILE A CA 1
ATOM 632 C C . ILE A 1 82 ? 2.875 -4.438 9.745 1.00 95.25 82 ILE A C 1
ATOM 634 O O . ILE A 1 82 ? 3.173 -3.817 8.730 1.00 95.25 82 ILE A O 1
ATOM 638 N N . VAL A 1 83 ? 2.300 -3.84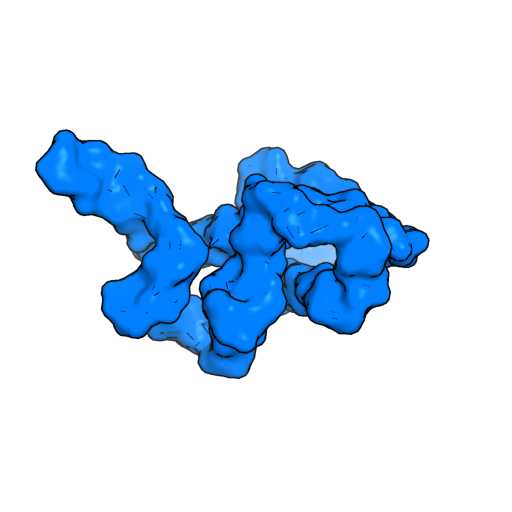3 10.792 1.00 96.25 83 VAL A N 1
ATOM 639 C CA . VAL A 1 83 ? 2.015 -2.398 10.802 1.00 96.25 83 VAL A CA 1
ATOM 640 C C . VAL A 1 83 ? 3.301 -1.585 10.711 1.00 96.25 83 VAL A C 1
ATOM 642 O O . VAL A 1 83 ? 3.329 -0.564 10.028 1.00 96.25 83 VAL A O 1
ATOM 645 N N . ARG A 1 84 ? 4.382 -2.055 11.343 1.00 96.38 84 ARG A N 1
ATOM 646 C CA . ARG A 1 84 ? 5.699 -1.437 11.212 1.00 96.38 84 ARG A CA 1
ATOM 647 C C . ARG A 1 84 ? 6.248 -1.538 9.786 1.00 96.38 84 ARG A C 1
ATOM 649 O O . ARG A 1 84 ? 6.714 -0.529 9.28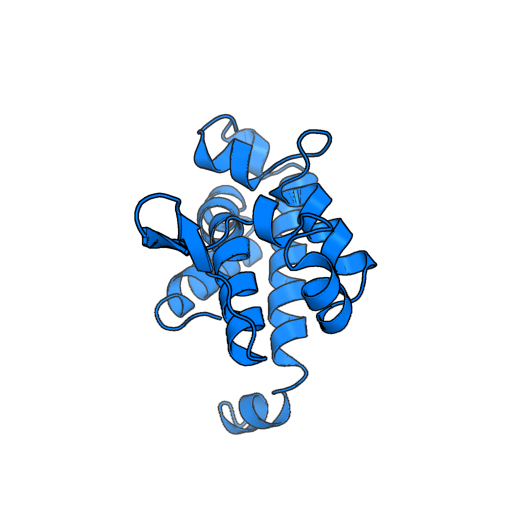0 1.00 96.38 84 ARG A O 1
ATOM 656 N N . GLU A 1 85 ? 6.139 -2.693 9.130 1.00 96.75 85 GLU A N 1
ATOM 657 C CA . GLU A 1 85 ? 6.549 -2.852 7.723 1.00 96.75 85 GLU A CA 1
ATOM 658 C C . GLU A 1 85 ? 5.754 -1.918 6.785 1.00 96.75 85 GLU A C 1
ATOM 660 O O . GLU A 1 85 ? 6.333 -1.314 5.883 1.00 96.75 85 GLU A O 1
ATOM 665 N N . VAL A 1 86 ? 4.446 -1.729 7.020 1.00 97.19 86 VAL A N 1
ATOM 666 C CA . VAL A 1 86 ? 3.636 -0.739 6.278 1.00 97.19 86 VAL A CA 1
ATOM 667 C C . VAL A 1 86 ? 4.185 0.677 6.466 1.00 97.19 86 VAL A C 1
ATOM 669 O O . VAL A 1 86 ? 4.332 1.414 5.492 1.00 97.19 86 VAL A O 1
ATOM 672 N N . ASP A 1 87 ? 4.456 1.058 7.713 1.00 97.06 87 ASP A N 1
ATOM 673 C CA . ASP A 1 87 ? 4.972 2.377 8.080 1.00 97.06 87 ASP A CA 1
ATOM 674 C C . ASP A 1 87 ? 6.324 2.642 7.406 1.00 97.06 87 ASP A C 1
ATOM 676 O O . ASP A 1 87 ? 6.462 3.599 6.645 1.00 97.06 87 ASP A O 1
ATOM 680 N N . ASP A 1 88 ? 7.278 1.724 7.572 1.00 96.81 88 ASP A N 1
ATOM 681 C CA . ASP A 1 88 ? 8.636 1.850 7.041 1.00 96.81 88 ASP A CA 1
ATOM 682 C C . ASP A 1 88 ? 8.671 1.980 5.511 1.00 96.81 88 ASP A C 1
ATOM 684 O O . ASP A 1 88 ? 9.415 2.807 4.983 1.00 96.81 88 ASP A O 1
ATOM 688 N N . LEU A 1 89 ? 7.855 1.204 4.790 1.00 97.31 89 LEU A N 1
ATOM 689 C CA . LEU A 1 89 ? 7.853 1.214 3.326 1.00 97.31 89 LEU A CA 1
ATOM 690 C C . LEU A 1 89 ? 7.090 2.392 2.719 1.00 97.31 89 LEU A C 1
ATOM 692 O O . LEU A 1 89 ? 7.498 2.925 1.683 1.00 97.31 89 LEU A O 1
ATOM 696 N N . PHE A 1 90 ? 5.949 2.765 3.303 1.00 97.44 90 PHE A N 1
ATOM 697 C CA . PHE A 1 90 ? 4.967 3.610 2.618 1.00 97.44 90 PHE A CA 1
ATOM 698 C C . PHE A 1 90 ? 4.767 4.993 3.239 1.00 97.44 90 PHE A C 1
ATOM 700 O O . PHE A 1 90 ? 4.175 5.843 2.570 1.00 97.44 90 PHE A O 1
ATOM 707 N N . ASP A 1 91 ? 5.223 5.249 4.467 1.00 95.25 91 ASP A N 1
ATOM 708 C CA . ASP A 1 91 ? 4.931 6.515 5.158 1.00 95.25 91 ASP A CA 1
ATOM 709 C C . ASP A 1 91 ? 6.135 7.157 5.861 1.00 95.25 91 ASP A C 1
ATOM 711 O O . ASP A 1 91 ? 6.315 8.380 5.813 1.00 95.25 91 ASP A O 1
ATOM 715 N N . PHE A 1 92 ? 6.995 6.347 6.475 1.00 94.56 92 PHE A N 1
ATOM 716 C CA . PHE A 1 92 ? 8.135 6.828 7.236 1.00 94.56 92 PHE A CA 1
ATOM 717 C C . PHE A 1 92 ? 9.174 7.497 6.328 1.00 94.56 92 PHE A C 1
ATOM 719 O O . PHE A 1 92 ? 9.814 6.861 5.495 1.00 94.56 92 PHE A O 1
ATOM 726 N N . HIS A 1 93 ? 9.399 8.796 6.540 1.00 88.06 93 HIS A N 1
ATOM 727 C CA . HIS A 1 93 ? 10.293 9.606 5.703 1.00 88.06 93 HIS A CA 1
ATOM 728 C C . HIS A 1 93 ? 11.780 9.251 5.861 1.00 88.06 93 HIS A C 1
ATOM 730 O O . HIS A 1 93 ? 12.584 9.614 5.010 1.00 88.06 93 HIS A O 1
ATOM 736 N N . GLY A 1 94 ? 12.160 8.578 6.954 1.00 87.62 94 GLY A N 1
ATOM 737 C CA . GLY A 1 94 ? 13.512 8.034 7.120 1.00 87.62 94 GLY A CA 1
ATOM 738 C C . GLY A 1 94 ? 13.722 6.686 6.421 1.00 87.62 94 GLY A C 1
ATOM 739 O O . GLY A 1 94 ? 14.837 6.172 6.445 1.00 87.62 94 GLY A O 1
ATOM 740 N N . GLY A 1 95 ? 12.662 6.108 5.848 1.00 89.62 95 GLY A N 1
ATOM 741 C CA . GLY A 1 95 ? 12.693 4.919 5.001 1.00 89.62 95 GLY A CA 1
ATOM 742 C C . GLY A 1 95 ? 12.480 5.270 3.522 1.00 89.62 95 GLY A C 1
ATOM 743 O O . GLY A 1 95 ? 12.592 6.436 3.139 1.00 89.62 95 GLY A O 1
ATOM 744 N N . PRO A 1 96 ? 12.143 4.280 2.677 1.00 92.06 96 PRO A N 1
ATOM 745 C CA . PRO A 1 96 ? 11.933 4.491 1.243 1.00 92.06 96 PRO A CA 1
ATOM 746 C C . PRO A 1 96 ? 10.776 5.442 0.903 1.00 92.06 96 PRO A C 1
ATOM 748 O O . PRO A 1 96 ? 10.770 6.034 -0.176 1.00 92.06 96 PRO A O 1
ATOM 751 N N . ALA A 1 97 ? 9.786 5.572 1.799 1.00 94.12 97 ALA A N 1
ATOM 752 C CA . ALA A 1 97 ? 8.611 6.433 1.641 1.00 94.12 97 ALA A CA 1
ATOM 753 C C . ALA A 1 97 ? 7.950 6.307 0.250 1.00 94.12 97 ALA A C 1
ATOM 755 O O . ALA A 1 97 ? 7.592 7.304 -0.385 1.00 94.12 97 ALA A O 1
ATOM 756 N N . LEU A 1 98 ? 7.781 5.070 -0.239 1.00 96.31 98 LEU A N 1
ATOM 757 C CA . LEU A 1 98 ? 7.450 4.774 -1.640 1.00 96.31 98 LEU A CA 1
ATOM 758 C C . LEU A 1 98 ? 6.162 5.454 -2.109 1.00 96.31 98 LEU A C 1
ATOM 760 O O . LEU A 1 98 ? 6.088 5.912 -3.246 1.00 96.31 98 LEU A O 1
ATOM 764 N N . ARG A 1 99 ? 5.155 5.574 -1.235 1.00 94.88 99 ARG A N 1
ATOM 765 C CA . ARG A 1 99 ? 3.907 6.290 -1.546 1.00 94.88 99 ARG A CA 1
ATOM 766 C C . ARG A 1 99 ? 4.178 7.752 -1.897 1.00 94.88 99 ARG A C 1
ATOM 768 O O . ARG A 1 99 ? 3.596 8.258 -2.850 1.00 94.88 99 ARG A O 1
ATOM 775 N N . HIS A 1 100 ? 5.049 8.415 -1.136 1.00 94.19 100 HIS A N 1
ATOM 776 C CA . HIS A 1 100 ? 5.424 9.807 -1.358 1.00 94.19 100 HIS A CA 1
ATOM 777 C C . HIS A 1 100 ? 6.281 9.944 -2.621 1.00 94.19 100 HIS A C 1
ATOM 779 O O . HIS A 1 100 ? 5.933 10.717 -3.513 1.00 94.19 100 HIS A O 1
ATOM 785 N N . GLY A 1 101 ? 7.352 9.152 -2.734 1.00 95.75 101 GLY A N 1
ATOM 786 C CA . GLY A 1 101 ? 8.254 9.202 -3.886 1.00 95.75 101 GLY A CA 1
ATOM 787 C C . GLY A 1 101 ? 7.533 8.961 -5.214 1.00 95.75 101 GLY A C 1
ATOM 788 O O . GLY A 1 101 ? 7.714 9.724 -6.164 1.00 95.75 101 GLY A O 1
ATOM 789 N N . LEU A 1 102 ? 6.656 7.956 -5.254 1.00 95.31 102 LEU A N 1
ATOM 790 C CA . LEU A 1 102 ? 5.869 7.615 -6.436 1.00 95.31 102 LEU A CA 1
ATOM 791 C C . LEU A 1 102 ? 4.832 8.698 -6.756 1.00 95.31 102 LEU A C 1
ATOM 793 O O . LEU A 1 102 ? 4.788 9.181 -7.885 1.00 95.31 102 LEU A O 1
ATOM 797 N N . ALA A 1 103 ? 4.022 9.123 -5.778 1.00 93.38 103 ALA A N 1
ATOM 798 C CA . ALA A 1 103 ? 2.937 10.082 -6.015 1.00 93.38 103 ALA A CA 1
ATOM 799 C C . ALA A 1 103 ? 3.431 11.472 -6.448 1.00 93.38 103 ALA A C 1
ATOM 801 O O . ALA A 1 103 ? 2.720 12.181 -7.158 1.00 93.38 103 ALA A O 1
ATOM 802 N N . HIS A 1 104 ? 4.638 11.860 -6.033 1.00 93.94 104 HIS A N 1
ATOM 803 C CA . HIS A 1 104 ? 5.243 13.143 -6.389 1.00 93.94 104 HIS A CA 1
ATOM 804 C C . HIS A 1 104 ? 6.214 13.065 -7.577 1.00 93.94 104 HIS A C 1
ATOM 806 O O . HIS A 1 104 ? 6.802 14.083 -7.935 1.00 93.94 104 HIS A O 1
ATOM 812 N N . GLY A 1 105 ? 6.381 11.892 -8.201 1.00 94.88 105 GLY A N 1
ATOM 813 C CA . GLY A 1 105 ? 7.259 11.728 -9.365 1.00 94.88 105 GLY A CA 1
ATOM 814 C C . GLY A 1 105 ? 8.747 11.901 -9.045 1.00 94.88 105 GLY A C 1
ATOM 815 O O . GLY A 1 105 ? 9.507 12.377 -9.883 1.00 94.88 105 GLY A O 1
ATOM 816 N N . LEU A 1 106 ? 9.164 11.546 -7.828 1.00 95.44 106 LEU A N 1
ATOM 817 C CA . LEU A 1 106 ? 10.554 11.660 -7.366 1.00 95.44 106 LEU A CA 1
ATOM 818 C C . LEU A 1 106 ? 11.401 10.423 -7.705 1.00 95.44 106 LEU A C 1
ATOM 820 O O . LEU A 1 106 ? 12.609 10.421 -7.479 1.00 95.44 106 LEU A O 1
ATOM 824 N N . MET A 1 107 ? 10.776 9.365 -8.223 1.00 96.31 107 MET A N 1
ATOM 825 C CA . MET A 1 107 ? 11.432 8.111 -8.593 1.00 96.31 107 MET A CA 1
ATOM 826 C C . MET A 1 107 ? 11.803 8.112 -10.079 1.00 96.31 107 MET A C 1
ATOM 828 O O . MET A 1 107 ? 10.967 8.425 -10.927 1.00 96.31 107 MET A O 1
ATOM 832 N N . SER A 1 108 ? 13.040 7.729 -10.404 1.00 96.44 108 SER A N 1
ATOM 833 C CA . SER A 1 108 ? 13.435 7.436 -11.786 1.00 96.44 108 SER A CA 1
ATOM 834 C C . SER A 1 108 ? 12.859 6.096 -12.253 1.00 96.44 108 SER A C 1
ATOM 836 O O . SER A 1 108 ? 12.479 5.249 -11.446 1.00 96.44 108 SER A O 1
ATOM 838 N N . ASP A 1 109 ? 12.839 5.873 -13.563 1.00 93.19 109 ASP A N 1
ATOM 839 C CA . ASP A 1 109 ? 12.440 4.606 -14.184 1.00 93.19 109 ASP A CA 1
ATOM 840 C C . ASP A 1 109 ? 13.241 3.403 -13.650 1.00 93.19 109 ASP A C 1
ATOM 842 O O . ASP A 1 109 ? 12.665 2.371 -13.311 1.00 93.19 109 ASP A O 1
ATOM 846 N N . GLY A 1 110 ? 14.556 3.550 -13.481 1.00 95.12 110 GLY A N 1
ATOM 847 C CA . GLY A 1 110 ? 15.405 2.497 -12.915 1.00 95.12 110 GLY A CA 1
ATOM 848 C C . GLY A 1 110 ? 15.131 2.185 -11.437 1.00 95.12 110 GLY A C 1
ATOM 849 O O . GLY A 1 110 ? 15.430 1.080 -10.983 1.00 95.12 110 GLY A O 1
ATOM 850 N N . ALA A 1 111 ? 14.537 3.114 -10.679 1.00 96.38 111 ALA A N 1
ATOM 851 C CA . ALA A 1 111 ? 14.285 2.928 -9.249 1.00 96.38 111 ALA A CA 1
ATOM 852 C C . ALA A 1 111 ? 13.252 1.826 -8.962 1.00 96.38 111 ALA A C 1
ATOM 854 O O . ALA A 1 111 ? 13.248 1.265 -7.872 1.00 96.38 111 ALA A O 1
ATOM 855 N N . PHE A 1 112 ? 12.405 1.474 -9.934 1.00 97.69 112 PHE A N 1
ATOM 856 C CA . PHE A 1 112 ? 11.343 0.484 -9.741 1.00 97.69 112 PHE A CA 1
ATOM 857 C C . PHE A 1 112 ? 11.841 -0.965 -9.648 1.00 97.69 112 PHE A C 1
ATOM 859 O O . PHE A 1 112 ? 11.103 -1.820 -9.175 1.00 97.69 112 PHE A O 1
ATOM 866 N N . TRP A 1 113 ? 13.090 -1.245 -10.026 1.00 97.88 113 TRP A N 1
ATOM 867 C CA . TRP A 1 113 ? 13.721 -2.564 -9.864 1.00 97.88 113 TRP A CA 1
ATOM 868 C C . TRP A 1 113 ? 14.681 -2.632 -8.671 1.00 97.88 113 TRP A C 1
ATOM 870 O O . TRP A 1 113 ? 15.472 -3.569 -8.568 1.00 97.88 113 TRP A O 1
ATOM 880 N N . ASN A 1 114 ? 14.641 -1.649 -7.770 1.00 96.62 114 ASN A N 1
ATOM 881 C CA . ASN A 1 114 ? 15.412 -1.721 -6.537 1.00 96.62 114 ASN A CA 1
ATOM 882 C C . ASN A 1 114 ? 14.768 -2.680 -5.518 1.00 96.62 114 ASN A C 1
ATOM 884 O O . ASN A 1 114 ? 13.615 -3.101 -5.646 1.00 96.62 114 ASN A O 1
ATOM 888 N N . GLU A 1 115 ? 15.532 -3.019 -4.483 1.00 97.31 115 GLU A N 1
ATOM 889 C CA . GLU A 1 115 ? 15.108 -3.966 -3.450 1.00 97.31 115 GLU A CA 1
ATOM 890 C C . GLU A 1 115 ? 13.860 -3.484 -2.697 1.00 97.31 115 GLU A C 1
ATOM 892 O O . GLU A 1 115 ? 12.961 -4.286 -2.448 1.00 97.31 115 GLU A O 1
ATOM 897 N N . ASP A 1 116 ? 13.754 -2.180 -2.420 1.00 97.00 116 ASP A N 1
ATOM 898 C CA . ASP A 1 116 ? 12.625 -1.591 -1.692 1.00 97.00 116 ASP A CA 1
ATOM 899 C C . ASP A 1 116 ? 11.296 -1.762 -2.440 1.00 97.00 116 ASP A C 1
ATOM 901 O O . ASP A 1 116 ? 10.296 -2.175 -1.851 1.00 97.00 116 ASP A O 1
ATOM 905 N N . VAL A 1 117 ? 11.266 -1.476 -3.746 1.00 97.94 117 VAL A N 1
ATOM 906 C CA . VAL A 1 117 ? 10.052 -1.569 -4.573 1.00 97.94 117 VAL A CA 1
ATOM 907 C C . VAL A 1 117 ? 9.664 -3.023 -4.809 1.00 97.94 117 VAL A C 1
ATOM 909 O O . VAL A 1 117 ? 8.482 -3.372 -4.706 1.00 97.94 117 VAL A O 1
ATOM 912 N N . ILE A 1 118 ? 10.646 -3.886 -5.083 1.00 98.25 118 ILE A N 1
ATOM 913 C CA . ILE A 1 118 ? 10.413 -5.324 -5.249 1.00 98.25 118 ILE A CA 1
ATOM 914 C C . ILE A 1 118 ? 9.823 -5.900 -3.961 1.00 98.25 118 ILE A C 1
ATOM 916 O O . ILE A 1 118 ? 8.794 -6.585 -3.997 1.00 98.25 118 ILE A O 1
ATOM 920 N N . TYR A 1 119 ? 10.442 -5.593 -2.820 1.00 98.25 119 TYR A N 1
ATOM 921 C CA . TYR A 1 119 ? 9.968 -6.030 -1.516 1.00 98.25 119 TYR A CA 1
ATOM 922 C C . TYR A 1 119 ? 8.576 -5.474 -1.211 1.00 98.25 119 TYR A C 1
ATOM 924 O O . TYR A 1 119 ? 7.702 -6.230 -0.792 1.00 98.25 119 TYR A O 1
ATOM 932 N N . ALA A 1 120 ? 8.318 -4.196 -1.495 1.00 98.12 120 ALA A N 1
ATOM 933 C CA . ALA A 1 120 ? 7.005 -3.598 -1.294 1.00 98.12 120 ALA A CA 1
ATOM 934 C C . ALA A 1 120 ? 5.909 -4.295 -2.114 1.00 98.12 120 ALA A C 1
ATOM 936 O O . ALA A 1 120 ? 4.827 -4.542 -1.584 1.00 98.12 120 ALA A O 1
ATOM 937 N N . CYS A 1 121 ? 6.172 -4.684 -3.366 1.00 98.25 121 CYS A N 1
ATOM 938 C CA . CYS A 1 121 ? 5.204 -5.434 -4.175 1.00 98.25 121 CYS A CA 1
ATOM 939 C C . CYS A 1 121 ? 4.903 -6.819 -3.573 1.00 98.25 121 CYS A C 1
ATOM 941 O O . CYS A 1 121 ? 3.733 -7.192 -3.432 1.00 98.25 121 CYS A O 1
ATOM 943 N N . TRP A 1 122 ? 5.938 -7.548 -3.139 1.00 98.19 122 TRP A N 1
ATOM 944 C CA . TRP A 1 122 ? 5.778 -8.806 -2.396 1.00 98.19 122 TRP A CA 1
ATOM 945 C C . TRP A 1 122 ? 4.998 -8.615 -1.097 1.00 98.19 122 TRP A C 1
ATOM 947 O O . TRP A 1 122 ? 4.142 -9.431 -0.747 1.00 98.19 122 TRP A O 1
ATOM 957 N N . PHE A 1 123 ? 5.271 -7.530 -0.381 1.00 97.94 123 PHE A N 1
ATOM 958 C CA . PHE A 1 123 ? 4.617 -7.218 0.875 1.00 97.94 123 PHE A CA 1
ATOM 959 C C . PHE A 1 123 ? 3.135 -6.879 0.675 1.00 97.94 123 PHE A C 1
ATOM 961 O O . PHE A 1 123 ? 2.288 -7.410 1.393 1.00 97.94 123 PHE A O 1
ATOM 968 N N . VAL A 1 124 ? 2.778 -6.105 -0.356 1.00 97.62 124 VAL A N 1
ATOM 969 C CA . VAL A 1 124 ? 1.371 -5.866 -0.724 1.00 97.62 124 VAL A CA 1
ATOM 970 C C . VAL A 1 124 ? 0.668 -7.175 -1.083 1.00 97.62 124 VAL A C 1
ATOM 972 O O . VAL A 1 124 ? -0.455 -7.408 -0.632 1.00 97.62 124 VAL A O 1
ATOM 975 N N . PHE A 1 125 ? 1.326 -8.065 -1.831 1.00 96.50 125 PHE A N 1
ATOM 976 C CA . PHE A 1 125 ? 0.783 -9.394 -2.112 1.00 96.50 125 PHE A CA 1
ATOM 977 C C . PHE A 1 125 ? 0.530 -10.188 -0.821 1.00 96.50 125 PHE A C 1
ATOM 979 O O . PHE A 1 125 ? -0.568 -10.713 -0.620 1.00 96.50 125 PHE A O 1
ATOM 986 N N . ARG A 1 126 ? 1.498 -10.202 0.106 1.00 95.00 126 ARG A N 1
ATOM 987 C CA . ARG A 1 126 ? 1.360 -10.833 1.427 1.00 95.00 126 ARG A CA 1
ATOM 988 C C . ARG A 1 126 ? 0.181 -10.259 2.215 1.00 95.00 126 ARG A C 1
ATOM 990 O O . ARG A 1 126 ? -0.587 -11.039 2.772 1.00 95.00 126 ARG A O 1
ATOM 997 N N . LEU A 1 127 ? 0.001 -8.936 2.245 1.00 93.12 127 LEU A N 1
ATOM 998 C CA . LEU A 1 127 ? -1.130 -8.292 2.926 1.00 93.12 127 LEU A CA 1
ATOM 999 C C . LEU A 1 127 ? -2.477 -8.749 2.358 1.00 93.12 127 LEU A C 1
ATOM 1001 O O . LEU A 1 127 ? -3.388 -9.068 3.121 1.00 93.12 127 LEU A O 1
ATOM 1005 N N . VAL A 1 128 ? -2.598 -8.825 1.028 1.00 92.19 128 VAL A N 1
ATOM 1006 C CA . VAL A 1 128 ? -3.823 -9.301 0.370 1.00 92.19 128 VAL A CA 1
ATOM 1007 C C . VAL A 1 128 ? -4.096 -10.763 0.717 1.00 92.19 128 VAL A C 1
ATOM 1009 O O . VAL A 1 128 ? -5.222 -11.097 1.075 1.00 92.19 128 VAL A O 1
ATOM 1012 N N . VAL A 1 129 ? -3.079 -11.625 0.679 1.00 89.94 129 VAL A N 1
ATOM 1013 C CA . VAL A 1 129 ? -3.227 -13.039 1.058 1.00 89.94 129 VAL A CA 1
ATOM 1014 C C . VAL A 1 129 ? -3.647 -13.179 2.522 1.00 89.94 129 VAL A C 1
ATOM 1016 O O . VAL A 1 129 ? -4.580 -13.924 2.814 1.00 89.94 129 VAL A O 1
ATOM 1019 N N . LEU A 1 130 ? -3.016 -12.442 3.441 1.00 86.25 130 LEU A N 1
ATOM 1020 C CA . LEU A 1 130 ? -3.375 -12.461 4.862 1.00 86.25 130 LEU A CA 1
ATOM 1021 C C . LEU A 1 130 ? -4.819 -12.005 5.094 1.00 86.25 130 LEU A C 1
ATOM 1023 O O . LEU A 1 130 ? -5.532 -12.634 5.871 1.00 86.25 130 LEU A O 1
ATOM 1027 N N . ALA A 1 131 ? -5.271 -10.969 4.384 1.00 83.00 131 ALA A N 1
ATOM 1028 C CA . ALA A 1 131 ? -6.650 -10.494 4.459 1.00 83.00 131 ALA A CA 1
ATOM 1029 C C . ALA A 1 131 ? -7.676 -11.523 3.944 1.00 83.00 131 ALA A C 1
ATOM 1031 O O . ALA A 1 131 ? -8.836 -11.475 4.344 1.00 83.00 131 ALA A O 1
ATOM 1032 N N . LEU A 1 132 ? -7.269 -12.466 3.087 1.00 80.62 132 LEU A N 1
ATOM 1033 C CA . LEU A 1 132 ? -8.135 -13.535 2.578 1.00 80.62 132 LEU A CA 1
ATOM 1034 C C . LEU A 1 132 ? -8.214 -14.756 3.506 1.00 80.62 132 LEU A C 1
ATOM 1036 O O . LEU A 1 132 ? -9.182 -15.510 3.418 1.00 80.62 132 LEU A O 1
ATOM 1040 N N . LEU A 1 133 ? -7.235 -14.972 4.396 1.00 77.56 133 LEU A N 1
ATOM 1041 C CA . LEU A 1 133 ? -7.197 -16.160 5.262 1.00 77.56 133 LEU A CA 1
ATOM 1042 C C . LEU A 1 133 ? -8.446 -16.331 6.148 1.00 77.56 133 LEU A C 1
ATOM 1044 O O . LEU A 1 133 ? -8.941 -17.459 6.222 1.00 77.56 133 LEU A O 1
ATOM 1048 N N . PRO A 1 134 ? -9.011 -15.278 6.773 1.00 72.88 134 PRO A N 1
ATOM 1049 C CA . PRO A 1 134 ? -10.250 -15.410 7.541 1.00 72.88 134 PRO A CA 1
ATOM 1050 C C . PRO A 1 134 ? -11.446 -15.866 6.690 1.00 72.88 134 PRO A C 1
ATOM 1052 O O . PRO A 1 134 ? -12.311 -16.583 7.182 1.00 72.88 134 PRO A O 1
ATOM 1055 N N . CYS A 1 135 ? -11.464 -15.515 5.400 1.00 64.94 135 CYS A N 1
ATOM 1056 C CA . CYS A 1 135 ? -12.522 -15.857 4.443 1.00 64.94 135 CYS A CA 1
ATOM 1057 C C . CYS A 1 135 ? -12.188 -17.095 3.591 1.00 64.94 135 CYS A C 1
ATOM 1059 O O . CYS A 1 135 ? -12.850 -17.356 2.585 1.00 64.94 135 CYS A O 1
ATOM 1061 N N . ARG A 1 136 ? -11.165 -17.880 3.962 1.00 63.34 136 ARG A N 1
ATOM 1062 C CA . ARG A 1 136 ? -10.638 -18.981 3.136 1.00 63.34 136 ARG A CA 1
ATOM 1063 C C . ARG A 1 136 ? -11.719 -19.953 2.645 1.00 63.34 136 ARG A C 1
ATOM 1065 O O . ARG A 1 136 ? -11.698 -20.352 1.484 1.00 63.34 136 ARG A O 1
ATOM 1072 N N . GLN A 1 137 ? -12.669 -20.312 3.509 1.00 61.31 137 GLN A N 1
ATOM 1073 C CA . GLN A 1 137 ? -13.746 -21.249 3.165 1.00 61.31 137 GLN A CA 1
ATOM 1074 C C . GLN A 1 137 ? -14.711 -20.693 2.103 1.00 61.31 137 GLN A C 1
ATOM 1076 O O . GLN A 1 137 ? -15.278 -21.457 1.327 1.00 61.31 137 GLN A O 1
ATOM 1081 N N . GLU A 1 138 ? -14.908 -19.375 2.049 1.00 66.69 138 GLU A N 1
ATOM 1082 C CA . GLU A 1 138 ? -15.786 -18.714 1.074 1.00 66.69 138 GLU A CA 1
ATOM 1083 C C . GLU A 1 138 ? -15.113 -18.604 -0.298 1.00 66.69 138 GLU A C 1
ATOM 1085 O O . GLU A 1 138 ? -15.752 -18.813 -1.333 1.00 66.69 138 GLU A O 1
ATOM 1090 N N . VAL A 1 139 ? -13.800 -18.357 -0.309 1.00 61.84 139 VAL A N 1
ATOM 1091 C CA . VAL A 1 139 ? -12.991 -18.342 -1.535 1.00 61.84 139 VAL A CA 1
ATOM 1092 C C . VAL A 1 139 ? -12.969 -19.728 -2.183 1.00 61.84 139 VAL A C 1
ATOM 1094 O O . VAL A 1 139 ? -13.233 -19.843 -3.378 1.00 61.84 139 VAL A O 1
ATOM 1097 N N . GLU A 1 140 ? -12.739 -20.789 -1.403 1.00 61.84 140 GLU A N 1
ATOM 1098 C CA . GLU A 1 140 ? -12.736 -22.173 -1.908 1.00 61.84 140 GLU A CA 1
ATOM 1099 C C . GLU A 1 140 ? -14.091 -22.581 -2.522 1.00 61.84 140 GLU A C 1
ATOM 1101 O O . GLU A 1 140 ? -14.125 -23.327 -3.498 1.00 61.84 140 GLU A O 1
ATOM 1106 N N . ARG A 1 141 ? -15.215 -22.053 -2.014 1.00 65.75 141 ARG A N 1
ATOM 1107 C CA . ARG A 1 141 ? -16.555 -22.276 -2.597 1.00 65.75 141 ARG A CA 1
ATOM 1108 C C . ARG A 1 141 ? -16.785 -21.529 -3.910 1.00 65.75 141 ARG A C 1
ATOM 1110 O O . ARG A 1 141 ? -17.582 -21.982 -4.725 1.00 65.75 141 ARG A O 1
ATOM 1117 N N . SER A 1 142 ? -16.127 -20.388 -4.094 1.00 69.75 142 SER A N 1
ATOM 1118 C CA . SER A 1 142 ? -16.310 -19.523 -5.268 1.00 69.75 142 SER A CA 1
ATOM 1119 C C . SER A 1 142 ? -15.518 -20.012 -6.487 1.00 69.75 142 SER A C 1
ATOM 1121 O O . SER A 1 142 ? -15.857 -19.668 -7.616 1.00 69.75 142 SER A O 1
ATOM 1123 N N . PHE A 1 143 ? -14.496 -20.844 -6.262 1.00 66.94 143 PHE A N 1
ATOM 1124 C CA . PHE A 1 143 ? -13.654 -21.449 -7.296 1.00 66.94 143 PHE A CA 1
ATOM 1125 C C . PHE A 1 143 ? -13.519 -22.966 -7.063 1.00 66.94 143 PHE A C 1
ATOM 1127 O O . PHE A 1 143 ? -12.457 -23.431 -6.636 1.00 66.94 143 PHE A O 1
ATOM 1134 N N . PRO A 1 144 ? -14.590 -23.752 -7.291 1.00 48.00 144 PRO A N 1
ATOM 1135 C CA . PRO A 1 144 ? -14.524 -25.202 -7.153 1.00 48.00 144 PRO A CA 1
ATOM 1136 C C . PRO A 1 144 ? -13.536 -25.792 -8.174 1.00 48.00 144 PRO A C 1
ATOM 1138 O O . PRO A 1 144 ? -13.491 -25.349 -9.322 1.00 48.00 144 PRO A O 1
ATOM 1141 N N . ARG A 1 145 ? -12.724 -26.759 -7.724 1.00 51.34 145 ARG A N 1
ATOM 1142 C CA . ARG A 1 145 ? -11.762 -27.491 -8.567 1.00 51.34 145 ARG A CA 1
ATOM 1143 C C . ARG A 1 145 ? -12.452 -28.380 -9.592 1.00 51.34 145 ARG A C 1
ATOM 1145 O O . ARG A 1 145 ? -13.502 -28.958 -9.235 1.00 51.34 145 ARG A O 1
#

Mean predicted aligned error: 5.23 Å

pLDDT: mean 89.6, std 11.56, range [48.0, 98.75]